Protein AF-A0A3D2GZV6-F1 (afdb_monomer_lite)

Foldseek 3Di:
DPVVCVVVVLLQQADWDFDQDPVGTDTDGHHDPPDDPVVSVVVNVVVDDDDDDDDPDPPPPPPDDQPKDFDDPVDDAQAWDADPNFIWGHHDGITGTDDDPPVVSVVNVVVVVVVVVVVVVVVVVVVD

Structure (mmCIF, N/CA/C/O backbone):
data_AF-A0A3D2GZV6-F1
#
_entry.id   AF-A0A3D2GZV6-F1
#
loop_
_atom_site.group_PDB
_atom_site.id
_atom_site.type_symbol
_atom_site.label_atom_id
_atom_site.label_alt_id
_atom_site.label_comp_id
_atom_site.label_asym_id
_atom_site.label_entity_id
_atom_site.label_seq_id
_atom_site.pdbx_PDB_ins_code
_atom_site.Cartn_x
_atom_site.Cartn_y
_atom_site.Cartn_z
_atom_site.occupancy
_atom_site.B_iso_or_equiv
_atom_site.auth_seq_id
_atom_site.auth_comp_id
_atom_site.auth_asym_id
_atom_site.auth_atom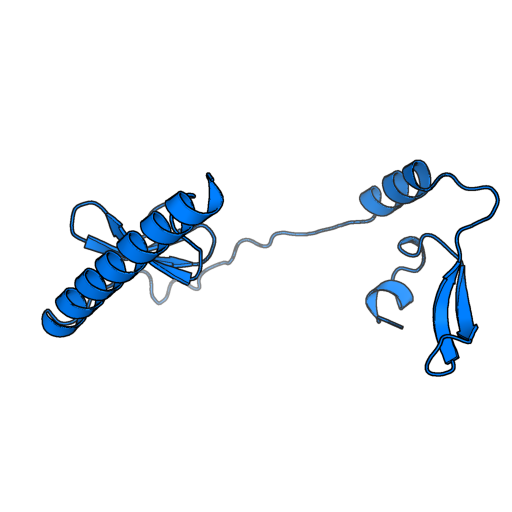_id
_atom_site.pdbx_PDB_model_num
ATOM 1 N N . MET A 1 1 ? 24.647 2.318 -7.028 1.00 72.88 1 MET A N 1
ATOM 2 C CA . MET A 1 1 ? 23.923 1.124 -7.510 1.00 72.88 1 MET A CA 1
ATOM 3 C C . MET A 1 1 ? 23.336 0.417 -6.296 1.00 72.88 1 MET A C 1
ATOM 5 O O . MET A 1 1 ? 23.977 0.456 -5.252 1.00 72.88 1 MET A O 1
ATOM 9 N N . ASN A 1 2 ? 22.114 -0.118 -6.380 1.00 84.69 2 ASN A N 1
ATOM 10 C CA . ASN A 1 2 ? 21.503 -0.867 -5.272 1.00 84.69 2 ASN A CA 1
ATOM 11 C C . ASN A 1 2 ? 22.348 -2.126 -4.992 1.00 84.69 2 ASN A C 1
ATOM 13 O O . ASN A 1 2 ? 22.700 -2.821 -5.941 1.00 84.69 2 ASN A O 1
ATOM 17 N N . ALA A 1 3 ? 22.685 -2.384 -3.722 1.00 90.06 3 ALA A N 1
ATOM 18 C CA . ALA A 1 3 ? 23.547 -3.497 -3.313 1.00 90.06 3 ALA A CA 1
ATOM 19 C C . ALA A 1 3 ? 23.035 -4.855 -3.815 1.00 90.06 3 ALA A C 1
ATOM 21 O O . ALA A 1 3 ? 23.828 -5.677 -4.254 1.00 90.06 3 ALA A O 1
ATOM 22 N N . TYR A 1 4 ? 21.713 -5.032 -3.880 1.00 91.00 4 TYR A N 1
ATOM 23 C CA . TYR A 1 4 ? 21.103 -6.245 -4.414 1.00 91.00 4 TYR A CA 1
ATOM 24 C C . TYR A 1 4 ? 21.590 -6.577 -5.834 1.00 91.00 4 TYR A C 1
ATOM 26 O O . TYR A 1 4 ? 21.979 -7.707 -6.089 1.00 91.00 4 TYR A O 1
ATOM 34 N N . PHE A 1 5 ? 21.644 -5.599 -6.742 1.00 91.50 5 PHE A N 1
ATOM 35 C CA . PHE A 1 5 ? 22.108 -5.823 -8.121 1.00 91.50 5 PHE A CA 1
ATOM 36 C C . PHE A 1 5 ? 23.631 -5.937 -8.242 1.00 91.50 5 PHE A C 1
ATOM 38 O O . PHE A 1 5 ? 24.130 -6.404 -9.259 1.00 91.50 5 PHE A O 1
ATOM 45 N N . VAL A 1 6 ? 24.375 -5.494 -7.224 1.00 90.69 6 VAL A N 1
ATOM 46 C CA . VAL A 1 6 ? 25.826 -5.716 -7.152 1.00 90.69 6 VAL A CA 1
ATOM 47 C C . VAL A 1 6 ? 26.108 -7.171 -6.782 1.00 90.69 6 VAL A C 1
ATOM 49 O O . VAL A 1 6 ? 26.989 -7.785 -7.378 1.00 90.69 6 VAL A O 1
ATOM 52 N N . ASP A 1 7 ? 25.337 -7.715 -5.840 1.00 93.38 7 ASP A N 1
ATOM 53 C CA . ASP A 1 7 ? 25.484 -9.092 -5.364 1.00 93.38 7 ASP A CA 1
ATOM 54 C C . ASP A 1 7 ? 24.790 -10.120 -6.280 1.00 93.38 7 ASP A C 1
ATOM 56 O O . ASP A 1 7 ? 25.165 -11.288 -6.270 1.00 93.38 7 ASP A O 1
ATOM 60 N N . ASN A 1 8 ? 23.815 -9.683 -7.089 1.00 92.94 8 ASN A N 1
ATOM 61 C CA . ASN A 1 8 ? 23.034 -10.508 -8.023 1.00 92.94 8 ASN A CA 1
ATOM 62 C C . ASN A 1 8 ? 23.058 -9.878 -9.435 1.00 92.94 8 ASN A C 1
ATOM 64 O O . ASN A 1 8 ? 22.050 -9.320 -9.889 1.00 92.94 8 ASN A O 1
ATOM 68 N N . PRO A 1 9 ? 24.212 -9.871 -10.128 1.00 92.06 9 PRO A N 1
ATOM 69 C CA . PRO A 1 9 ? 24.357 -9.225 -11.435 1.00 92.06 9 PRO A CA 1
ATOM 70 C C . PRO A 1 9 ? 23.454 -9.830 -12.521 1.00 92.06 9 PRO A C 1
ATOM 72 O O . PRO A 1 9 ? 23.044 -9.122 -13.435 1.00 92.06 9 PRO A O 1
ATOM 75 N N . GLU A 1 10 ? 23.086 -11.107 -12.408 1.00 92.25 10 GLU A N 1
ATOM 76 C CA . GLU A 1 10 ? 22.134 -11.792 -13.290 1.00 92.25 10 GLU A CA 1
ATOM 77 C C . GLU A 1 10 ? 20.710 -11.219 -13.228 1.00 92.25 10 GLU A C 1
ATOM 79 O O . GLU A 1 10 ? 19.903 -11.472 -14.120 1.00 92.25 10 GLU A O 1
ATOM 84 N N . MET A 1 11 ? 20.400 -10.418 -12.204 1.00 94.38 11 MET A N 1
ATOM 85 C CA . MET A 1 11 ? 19.118 -9.721 -12.072 1.00 94.38 11 MET A CA 1
ATOM 86 C C . MET A 1 11 ? 19.085 -8.384 -12.831 1.00 94.38 11 MET A C 1
ATOM 88 O O . MET A 1 11 ? 18.047 -7.719 -12.861 1.00 94.38 11 MET A O 1
ATOM 92 N N . VAL A 1 12 ? 20.197 -7.970 -13.449 1.00 94.38 12 VAL A N 1
ATOM 93 C CA . VAL A 1 12 ? 20.273 -6.777 -14.301 1.00 94.38 12 VAL A CA 1
ATOM 94 C C . VAL A 1 12 ? 20.044 -7.180 -15.758 1.00 94.38 12 VAL A C 1
ATOM 96 O O . VAL A 1 12 ? 20.837 -7.902 -16.350 1.00 94.38 12 VAL A O 1
ATOM 99 N N . LEU A 1 13 ? 18.965 -6.683 -16.364 1.00 95.25 13 LEU A N 1
ATOM 100 C CA . LEU A 1 13 ? 18.541 -7.076 -17.717 1.00 95.25 13 LEU A CA 1
ATOM 101 C C . LEU A 1 13 ? 19.137 -6.190 -18.831 1.00 95.25 13 LEU A C 1
ATOM 103 O O . LEU A 1 13 ? 18.489 -5.940 -19.849 1.00 95.25 13 LEU A O 1
ATOM 107 N N . GLY A 1 14 ? 20.347 -5.675 -18.618 1.00 94.25 14 GLY A N 1
ATOM 108 C CA . GLY A 1 14 ? 21.016 -4.736 -19.514 1.00 94.25 14 GLY A CA 1
ATOM 109 C C . GLY A 1 14 ? 22.371 -4.271 -18.979 1.00 94.25 14 GLY A C 1
ATOM 110 O O . GLY A 1 14 ? 22.839 -4.711 -17.931 1.00 94.25 14 GLY A O 1
ATOM 111 N N . ASP A 1 15 ? 23.004 -3.352 -19.699 1.00 92.94 15 ASP A N 1
ATOM 112 C CA . ASP A 1 15 ? 24.280 -2.760 -19.314 1.00 92.94 15 ASP A CA 1
ATOM 113 C C . ASP A 1 15 ? 24.069 -1.491 -18.492 1.00 92.94 15 ASP A C 1
ATOM 115 O O . ASP A 1 15 ? 23.559 -0.481 -18.982 1.00 92.94 15 ASP A O 1
ATOM 119 N N . MET A 1 16 ? 24.524 -1.512 -17.241 1.00 92.75 16 MET A N 1
ATOM 120 C CA . MET A 1 16 ? 24.504 -0.328 -16.387 1.00 92.75 16 MET A CA 1
ATOM 121 C C . MET A 1 16 ? 25.560 0.681 -16.842 1.00 92.75 16 MET A C 1
ATOM 123 O O . MET A 1 16 ? 26.762 0.414 -16.775 1.00 92.75 16 MET A O 1
ATOM 127 N N . GLN A 1 17 ? 25.124 1.865 -17.266 1.00 92.88 17 GLN A N 1
ATOM 128 C CA . GLN A 1 17 ? 25.991 2.919 -17.790 1.00 92.88 17 GLN A CA 1
ATOM 129 C C . GLN A 1 17 ? 25.668 4.278 -17.168 1.00 92.88 17 GLN A C 1
ATOM 131 O O . GLN A 1 17 ? 24.544 4.547 -16.754 1.00 92.88 17 GLN A O 1
ATOM 136 N N . MET A 1 18 ? 26.669 5.160 -17.114 1.00 93.31 18 MET A N 1
ATOM 137 C CA . MET A 1 18 ? 26.461 6.559 -16.741 1.00 93.31 18 MET A CA 1
ATOM 138 C C . MET A 1 18 ? 26.132 7.364 -17.995 1.00 93.31 18 MET A C 1
ATOM 140 O O . MET A 1 18 ? 27.005 7.601 -18.832 1.00 93.31 18 MET A O 1
ATOM 144 N N . VAL A 1 19 ? 24.888 7.811 -18.106 1.00 93.38 19 VAL A N 1
ATOM 145 C CA . VAL A 1 19 ? 24.387 8.611 -19.226 1.00 93.38 19 VAL A CA 1
ATOM 146 C C . VAL A 1 19 ? 24.123 10.045 -18.781 1.00 93.38 19 VAL A C 1
ATOM 148 O O . VAL A 1 19 ? 24.020 10.347 -17.593 1.00 93.38 19 VAL A O 1
ATOM 151 N N . ARG A 1 20 ? 24.066 10.972 -19.737 1.00 94.19 20 ARG A N 1
ATOM 152 C CA . ARG A 1 20 ? 23.788 12.381 -19.452 1.00 94.19 20 ARG A CA 1
ATOM 153 C C . ARG A 1 20 ? 22.288 12.645 -19.562 1.00 94.19 20 ARG A C 1
ATOM 155 O O . ARG A 1 20 ? 21.775 12.780 -20.669 1.00 94.19 20 ARG A O 1
ATOM 162 N N . GLY A 1 21 ? 21.629 12.764 -18.418 1.00 89.00 21 GLY A N 1
ATOM 163 C CA . GLY A 1 21 ? 20.233 13.161 -18.289 1.00 89.00 21 GLY A CA 1
ATOM 164 C C . GLY A 1 21 ? 20.027 14.678 -18.293 1.00 89.00 21 GLY A C 1
ATOM 165 O O . GLY A 1 21 ? 20.967 15.478 -18.373 1.00 89.00 21 GLY A O 1
ATOM 166 N N . SER A 1 22 ? 18.768 15.091 -18.151 1.00 90.00 22 SER A N 1
ATOM 167 C CA . SER A 1 22 ? 18.347 16.503 -18.088 1.00 90.00 22 SER A CA 1
ATOM 168 C C . SER A 1 22 ? 18.938 17.269 -16.896 1.00 90.00 22 SER A C 1
ATOM 170 O O . SER A 1 22 ? 19.068 18.493 -16.952 1.00 90.00 22 SER A O 1
ATOM 172 N N . HIS A 1 23 ? 19.327 16.557 -15.836 1.00 89.94 23 HIS A N 1
ATOM 173 C CA . HIS A 1 23 ? 19.821 17.127 -14.581 1.00 89.94 23 HIS A CA 1
ATOM 174 C C . HIS A 1 23 ? 21.290 16.794 -14.271 1.00 89.94 23 HIS A C 1
ATOM 176 O O . HIS A 1 23 ? 21.772 17.118 -13.188 1.00 89.94 23 HIS A O 1
ATOM 182 N N . GLY A 1 24 ? 22.028 16.197 -15.212 1.00 93.06 24 GLY A N 1
ATOM 183 C CA . GLY A 1 24 ? 23.426 15.806 -15.016 1.00 93.06 24 GLY A CA 1
ATOM 184 C C . GLY A 1 24 ? 23.681 14.354 -15.398 1.00 93.06 24 GLY A C 1
ATOM 185 O O . GLY A 1 24 ? 22.944 13.782 -16.190 1.00 93.06 24 GLY A O 1
ATOM 186 N N . MET A 1 25 ? 24.760 13.773 -14.875 1.00 94.56 25 MET A N 1
ATOM 187 C CA . MET A 1 25 ? 25.049 12.356 -15.098 1.00 94.56 25 MET A CA 1
ATOM 188 C C . MET A 1 25 ? 24.147 11.499 -14.207 1.00 94.56 25 MET A C 1
ATOM 190 O O . MET A 1 25 ? 24.101 11.716 -12.997 1.00 94.56 25 MET A O 1
ATOM 194 N N . GLU A 1 26 ? 23.486 10.512 -14.794 1.00 92.69 26 GLU A N 1
ATOM 195 C CA . GLU A 1 26 ? 22.640 9.543 -14.103 1.00 92.69 26 GLU A CA 1
ATOM 196 C C . GLU A 1 26 ? 22.991 8.120 -14.536 1.00 92.69 26 GLU A C 1
ATOM 198 O O . GLU A 1 26 ? 23.602 7.905 -15.582 1.00 92.69 26 GLU A O 1
ATOM 203 N N . SER A 1 27 ? 22.673 7.150 -13.684 1.00 90.94 27 SER A N 1
ATOM 204 C CA . SER A 1 27 ? 22.876 5.736 -13.987 1.00 90.94 27 SER A CA 1
ATOM 205 C C . SER A 1 27 ? 21.644 5.210 -14.708 1.00 90.94 27 SER A C 1
ATOM 207 O O . SER A 1 27 ? 20.541 5.367 -14.192 1.00 90.94 27 SER A O 1
ATOM 209 N N . ASP A 1 28 ? 21.845 4.534 -15.831 1.00 92.38 28 ASP A N 1
ATOM 210 C CA . ASP A 1 28 ? 20.781 3.943 -16.641 1.00 92.38 28 ASP A CA 1
ATOM 211 C C . ASP A 1 28 ? 21.123 2.492 -17.009 1.00 92.38 28 ASP A C 1
ATOM 213 O O . ASP A 1 28 ? 22.297 2.115 -17.005 1.00 92.38 28 ASP A O 1
ATOM 217 N N . CYS A 1 29 ? 20.105 1.676 -17.281 1.00 93.06 29 CYS A N 1
ATOM 218 C CA . CYS A 1 29 ? 20.245 0.276 -17.678 1.00 93.06 29 CYS A CA 1
ATOM 219 C C . CYS A 1 29 ? 19.923 0.149 -19.167 1.00 93.06 29 CYS A C 1
ATOM 221 O O . CYS A 1 29 ? 18.761 0.162 -19.574 1.00 93.06 29 CYS A O 1
ATOM 223 N N . ILE A 1 30 ? 20.963 0.055 -19.989 1.00 94.69 30 ILE A N 1
ATOM 224 C CA . ILE A 1 30 ? 20.834 0.022 -21.442 1.00 94.69 30 ILE A CA 1
ATOM 225 C C . ILE A 1 30 ? 20.513 -1.402 -21.888 1.00 94.69 30 ILE A C 1
ATOM 227 O O . ILE A 1 30 ? 21.274 -2.328 -21.621 1.00 94.69 30 ILE A O 1
ATOM 231 N N . ALA A 1 31 ? 19.386 -1.581 -22.575 1.00 95.00 31 ALA A N 1
ATOM 232 C CA . ALA A 1 31 ? 18.961 -2.889 -23.062 1.00 95.00 31 ALA A CA 1
ATOM 233 C C . ALA A 1 31 ? 19.992 -3.511 -24.021 1.00 95.00 31 ALA A C 1
ATOM 235 O O . ALA A 1 31 ? 20.585 -2.819 -24.851 1.00 95.00 31 ALA A O 1
ATOM 236 N N . TYR A 1 32 ? 20.161 -4.832 -23.949 1.00 94.81 32 TYR A N 1
ATOM 237 C CA . TYR A 1 32 ? 20.994 -5.565 -24.899 1.00 94.81 32 TYR A CA 1
ATOM 238 C C . TYR A 1 32 ? 20.370 -5.534 -26.301 1.00 94.81 32 TYR A C 1
ATOM 240 O O . TYR A 1 32 ? 19.208 -5.894 -26.475 1.00 94.81 32 TYR A O 1
ATOM 248 N N . GLU A 1 33 ? 21.155 -5.171 -27.318 1.00 89.25 33 GLU A N 1
ATOM 249 C CA . GLU A 1 33 ? 20.657 -4.945 -28.688 1.00 89.25 33 GLU A CA 1
ATOM 250 C C . GLU A 1 33 ? 19.965 -6.162 -29.332 1.00 89.25 33 GLU A C 1
ATOM 252 O O . GLU A 1 33 ? 19.138 -5.992 -30.222 1.00 89.25 33 GLU A O 1
ATOM 257 N N . ASN A 1 34 ? 20.296 -7.384 -28.899 1.00 90.94 34 ASN A N 1
ATOM 258 C CA . ASN A 1 34 ? 19.805 -8.632 -29.496 1.00 90.94 34 ASN A CA 1
ATOM 259 C C . ASN A 1 34 ? 19.136 -9.568 -28.476 1.00 90.94 34 ASN A C 1
ATOM 261 O O . ASN A 1 34 ? 19.124 -10.782 -28.682 1.00 90.94 34 ASN A O 1
ATOM 265 N N . ALA A 1 35 ? 18.626 -9.032 -27.363 1.00 92.25 35 ALA A N 1
ATOM 266 C CA . ALA A 1 35 ? 17.926 -9.826 -26.359 1.00 92.25 35 ALA A CA 1
ATOM 267 C C . ALA A 1 35 ? 16.465 -9.392 -26.222 1.00 92.25 35 ALA A C 1
ATOM 269 O O . ALA A 1 35 ? 16.159 -8.210 -26.072 1.00 92.25 35 ALA A O 1
ATOM 270 N N . GLU A 1 36 ? 15.564 -10.371 -26.227 1.00 95.19 36 GLU A N 1
ATOM 271 C CA . GLU A 1 36 ? 14.150 -10.149 -25.945 1.00 95.19 36 GLU A CA 1
ATOM 272 C C . GLU A 1 36 ? 13.934 -10.024 -24.433 1.00 95.19 36 GLU A C 1
ATOM 274 O O . GLU A 1 36 ? 14.258 -10.932 -23.662 1.00 95.19 36 GLU A O 1
ATOM 279 N N . LEU A 1 37 ? 13.334 -8.911 -23.996 1.00 94.06 37 LEU A N 1
ATOM 280 C CA . LEU A 1 37 ? 13.095 -8.627 -22.574 1.00 94.06 37 LEU A CA 1
ATOM 281 C C . LEU A 1 37 ? 12.305 -9.747 -21.878 1.00 94.06 37 LEU A C 1
ATOM 283 O O . LEU A 1 37 ? 12.554 -10.055 -20.715 1.00 94.06 37 LEU A O 1
ATOM 287 N N . GLY A 1 38 ? 11.354 -10.362 -22.587 1.00 95.56 38 GLY A N 1
ATOM 288 C CA . GLY A 1 38 ? 10.524 -11.434 -22.039 1.00 95.56 38 GLY A CA 1
ATOM 289 C C . GLY A 1 38 ? 11.308 -12.700 -21.687 1.00 95.56 38 GLY A C 1
ATOM 290 O O . GLY A 1 38 ? 10.952 -13.376 -20.722 1.00 95.56 38 GLY A O 1
ATOM 291 N N . ASP A 1 39 ? 12.368 -13.010 -22.433 1.00 95.19 39 ASP A N 1
ATOM 292 C CA . ASP A 1 39 ? 13.223 -14.165 -22.151 1.00 95.19 39 ASP A CA 1
ATOM 293 C C . ASP A 1 39 ? 14.175 -13.859 -20.989 1.00 95.19 39 ASP A C 1
ATOM 295 O O . ASP A 1 39 ? 14.237 -14.638 -20.040 1.00 95.19 39 ASP A O 1
ATOM 299 N N . LEU A 1 40 ? 14.789 -12.668 -20.982 1.00 96.00 40 LEU A N 1
ATOM 300 C CA . LEU A 1 40 ? 15.622 -12.197 -19.867 1.00 96.00 40 LEU A CA 1
ATOM 301 C C . LEU A 1 40 ? 14.861 -12.202 -18.534 1.00 96.00 40 LEU A C 1
ATOM 303 O O . LEU A 1 40 ? 15.374 -12.648 -17.510 1.00 96.00 40 LEU A O 1
ATOM 307 N N . LEU A 1 41 ? 13.612 -11.730 -18.546 1.00 95.56 41 LEU A N 1
ATOM 308 C CA . LEU A 1 41 ? 12.773 -11.705 -17.353 1.00 95.56 41 LEU A CA 1
ATOM 309 C C . LEU A 1 41 ? 12.415 -13.120 -16.884 1.00 95.56 41 LEU A C 1
ATOM 311 O O . LEU A 1 41 ? 12.385 -13.378 -15.681 1.00 95.56 41 LEU A O 1
ATOM 315 N N . ARG A 1 42 ? 12.140 -14.038 -17.821 1.00 95.56 42 ARG A N 1
ATOM 316 C CA . ARG A 1 42 ? 11.814 -15.433 -17.496 1.00 95.56 42 ARG A CA 1
ATOM 317 C C . ARG A 1 42 ? 12.964 -16.097 -16.749 1.00 95.56 42 ARG A C 1
ATOM 319 O O . ARG A 1 42 ? 12.698 -16.777 -15.760 1.00 95.56 42 ARG A O 1
ATOM 326 N N . ASP A 1 43 ? 14.194 -15.855 -17.192 1.00 93.69 43 ASP A N 1
ATOM 327 C CA . ASP A 1 43 ? 15.405 -16.384 -16.568 1.00 93.69 43 ASP A CA 1
ATOM 328 C C . ASP A 1 43 ? 15.657 -15.737 -15.200 1.00 93.69 43 ASP A C 1
ATOM 330 O O . ASP A 1 43 ? 15.833 -16.447 -14.211 1.00 93.69 43 ASP A O 1
ATOM 334 N N . ALA A 1 44 ? 15.573 -14.405 -15.101 1.00 94.62 44 ALA A N 1
ATOM 335 C CA . ALA A 1 44 ? 15.767 -13.684 -13.840 1.00 94.62 44 ALA A CA 1
ATOM 336 C C . ALA A 1 44 ? 14.772 -14.117 -12.749 1.00 94.62 44 ALA A C 1
ATOM 338 O O . ALA A 1 44 ? 15.149 -14.280 -11.591 1.00 94.62 44 ALA A O 1
ATOM 339 N N . ILE A 1 45 ? 13.508 -14.373 -13.108 1.00 93.69 45 ILE A N 1
ATOM 340 C CA . ILE A 1 45 ? 12.496 -14.856 -12.156 1.00 93.69 45 ILE A CA 1
ATOM 341 C C . ILE A 1 45 ? 12.888 -16.207 -11.541 1.00 93.69 45 ILE A C 1
ATOM 343 O O . ILE A 1 45 ? 12.589 -16.436 -10.370 1.00 93.69 45 ILE A O 1
ATOM 347 N N . GLN A 1 46 ? 13.570 -17.093 -12.280 1.00 93.38 46 GLN A N 1
ATOM 348 C CA . GLN A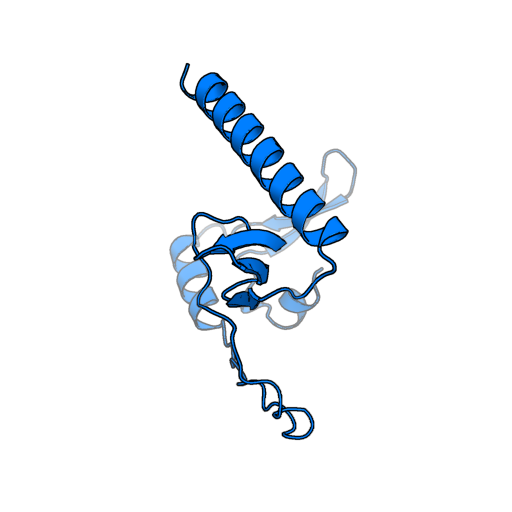 1 46 ? 13.995 -18.392 -11.735 1.00 93.38 46 GLN A CA 1
ATOM 349 C C . GLN A 1 46 ? 15.047 -18.258 -10.626 1.00 93.38 46 GLN A C 1
ATOM 351 O O . GLN A 1 46 ? 15.153 -19.151 -9.787 1.00 93.38 46 GLN A O 1
ATOM 356 N N . ASN A 1 47 ? 15.784 -17.146 -10.597 1.00 91.38 47 ASN A N 1
ATOM 357 C CA . ASN A 1 47 ? 16.809 -16.866 -9.589 1.00 91.38 47 ASN A CA 1
ATOM 358 C C . ASN A 1 47 ? 16.233 -16.223 -8.314 1.00 91.38 47 ASN A C 1
ATOM 360 O O . ASN A 1 47 ? 16.960 -15.973 -7.353 1.00 91.38 47 ASN A O 1
ATOM 364 N N . ILE A 1 48 ? 14.924 -15.946 -8.273 1.00 89.94 48 ILE A N 1
ATOM 365 C CA . ILE A 1 48 ? 14.270 -15.412 -7.077 1.00 89.94 48 ILE A CA 1
ATOM 366 C C . ILE A 1 48 ? 14.021 -16.563 -6.102 1.00 89.94 48 ILE A C 1
ATOM 368 O O . ILE A 1 48 ? 13.088 -17.354 -6.253 1.00 89.94 48 ILE A O 1
ATOM 372 N N . HIS A 1 49 ? 14.850 -16.628 -5.066 1.00 87.44 49 HIS A N 1
ATOM 373 C CA . HIS A 1 49 ? 14.700 -17.570 -3.966 1.00 87.44 49 HIS A CA 1
ATOM 374 C C . HIS A 1 49 ? 14.237 -16.836 -2.712 1.00 87.44 49 HIS A C 1
ATOM 376 O O . HIS A 1 49 ? 14.840 -15.851 -2.292 1.00 87.44 49 HIS A O 1
ATOM 382 N N . ALA A 1 50 ? 13.160 -17.328 -2.111 1.00 80.94 50 ALA A N 1
ATOM 383 C CA . ALA A 1 50 ? 12.660 -16.839 -0.840 1.00 80.94 50 ALA A CA 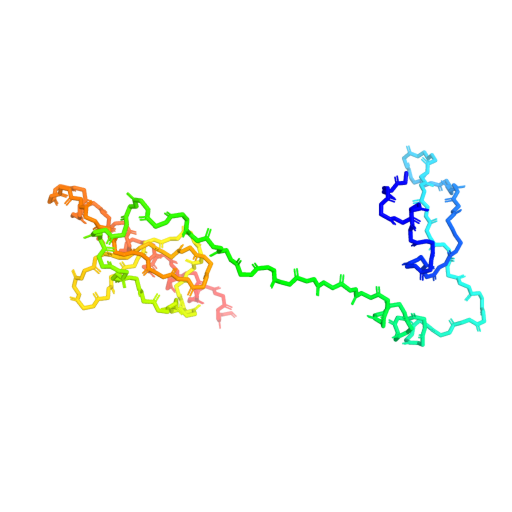1
ATOM 384 C C . ALA A 1 50 ? 12.357 -18.031 0.062 1.00 80.94 50 ALA A C 1
ATOM 386 O O . ALA A 1 50 ? 11.772 -19.022 -0.377 1.00 80.94 50 ALA A O 1
ATOM 387 N N . GLU A 1 51 ? 12.738 -17.906 1.324 1.00 83.81 51 GLU A N 1
ATOM 388 C CA . GLU A 1 51 ? 12.301 -18.791 2.389 1.00 83.81 51 GLU A CA 1
ATOM 389 C C . GLU A 1 51 ? 11.316 -18.003 3.249 1.00 83.81 51 GLU A C 1
ATOM 391 O O . GLU A 1 51 ? 11.642 -16.934 3.766 1.00 83.81 51 GLU A O 1
ATOM 396 N N . ILE A 1 52 ? 10.083 -18.498 3.351 1.00 77.38 52 ILE A N 1
ATOM 397 C CA . ILE A 1 52 ? 9.109 -17.957 4.295 1.00 77.38 52 ILE A CA 1
ATOM 398 C C . ILE A 1 52 ? 9.320 -18.733 5.586 1.00 77.38 52 ILE A C 1
ATOM 400 O O . ILE A 1 52 ? 8.827 -19.849 5.729 1.00 77.38 52 ILE A O 1
ATOM 404 N N . THR A 1 53 ? 10.099 -18.162 6.498 1.00 75.88 53 THR A N 1
ATOM 405 C CA . THR A 1 53 ? 10.237 -18.714 7.843 1.00 75.88 53 THR A CA 1
ATOM 406 C C . THR A 1 53 ? 8.918 -18.495 8.574 1.00 75.88 53 THR A C 1
ATOM 408 O O . THR A 1 53 ? 8.463 -17.356 8.710 1.00 75.88 53 THR A O 1
ATOM 411 N N . GLU A 1 54 ? 8.282 -19.578 9.019 1.00 68.31 54 GLU A N 1
ATOM 412 C CA . GLU A 1 54 ? 7.183 -19.469 9.972 1.00 68.31 54 GLU A CA 1
ATOM 413 C C . GLU A 1 54 ? 7.721 -18.806 11.240 1.00 68.31 54 GLU A C 1
ATOM 415 O O . GLU A 1 54 ? 8.771 -19.174 11.766 1.00 68.31 54 GLU A O 1
ATOM 420 N N . TYR A 1 55 ? 7.032 -17.762 11.686 1.00 62.50 55 TYR A N 1
ATOM 421 C CA . TYR A 1 55 ? 7.374 -17.078 12.919 1.00 62.50 55 TYR A CA 1
ATOM 422 C C . TYR A 1 55 ? 7.063 -18.031 14.082 1.00 62.50 55 TYR A C 1
ATOM 424 O O . TYR A 1 55 ? 5.895 -18.222 14.416 1.00 62.50 55 TYR A O 1
ATOM 432 N N . GLU A 1 56 ? 8.087 -18.653 14.671 1.00 54.06 56 GLU A N 1
ATOM 433 C CA . GLU A 1 56 ? 7.947 -19.320 15.966 1.00 54.06 56 GLU A CA 1
ATOM 434 C C . GLU A 1 56 ? 7.699 -18.230 17.014 1.00 54.06 56 GLU A C 1
ATOM 436 O O . GLU A 1 56 ? 8.596 -17.466 17.375 1.00 54.06 56 GLU A O 1
ATOM 441 N N . ILE A 1 57 ? 6.444 -18.110 17.446 1.00 55.56 57 ILE A N 1
ATOM 442 C CA . ILE A 1 57 ? 6.085 -17.305 18.610 1.00 55.56 57 ILE A CA 1
ATOM 443 C C . ILE A 1 57 ? 6.703 -18.020 19.814 1.00 55.56 57 ILE A C 1
ATOM 445 O O . ILE A 1 57 ? 6.399 -19.183 20.064 1.00 55.56 57 ILE A O 1
ATOM 449 N N . ASP A 1 58 ? 7.594 -17.340 20.534 1.00 46.44 58 ASP A N 1
ATOM 450 C CA . ASP A 1 58 ? 8.064 -17.798 21.841 1.00 46.44 58 ASP A CA 1
ATOM 451 C C . ASP A 1 58 ? 6.818 -17.883 22.747 1.00 46.44 58 ASP A C 1
AT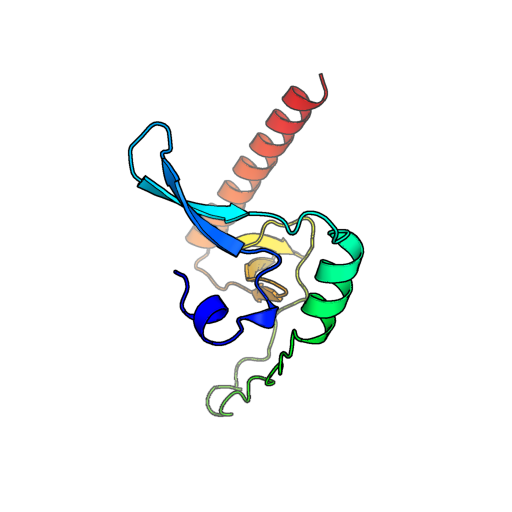OM 453 O O . ASP A 1 58 ? 6.175 -16.863 23.004 1.00 46.44 58 ASP A O 1
ATOM 457 N N . ASP A 1 59 ? 6.430 -19.104 23.134 1.00 46.62 59 ASP A N 1
ATOM 458 C CA . ASP A 1 59 ? 5.203 -19.519 23.850 1.00 46.62 59 ASP A CA 1
ATOM 459 C C . ASP A 1 59 ? 5.093 -18.934 25.286 1.00 46.62 59 ASP A C 1
ATOM 461 O O . ASP A 1 59 ? 4.785 -19.625 26.258 1.00 46.62 59 ASP A O 1
ATOM 465 N N . LEU A 1 60 ? 5.381 -17.645 25.470 1.00 48.94 60 LEU A N 1
ATOM 466 C CA . LEU A 1 60 ? 5.369 -16.961 26.765 1.00 48.94 60 LEU A CA 1
ATOM 467 C C . LEU A 1 60 ? 4.235 -15.933 26.911 1.00 48.94 60 LEU A C 1
ATOM 469 O O . LEU A 1 60 ? 4.041 -15.427 28.014 1.00 48.94 60 LEU A O 1
ATOM 473 N N . GLU A 1 61 ? 3.444 -15.680 25.861 1.00 47.62 61 GLU A N 1
ATOM 474 C CA . GLU A 1 61 ? 2.265 -14.786 25.912 1.00 47.62 61 GLU A CA 1
ATOM 475 C C . GLU A 1 61 ? 0.956 -15.447 25.419 1.00 47.62 61 GLU A C 1
ATOM 477 O O . GLU A 1 61 ? -0.074 -14.786 25.303 1.00 47.62 61 GLU A O 1
ATOM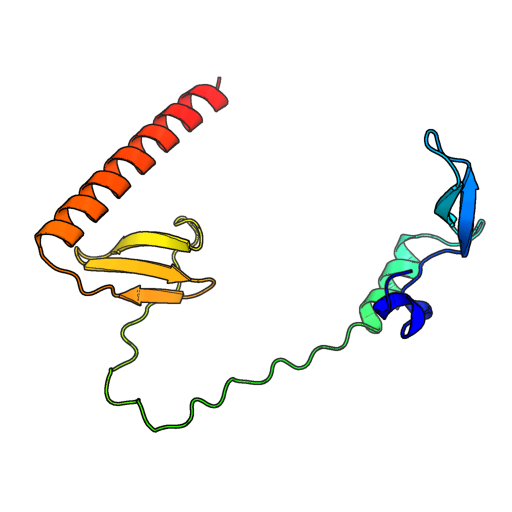 482 N N . ALA A 1 62 ? 0.953 -16.764 25.178 1.00 47.72 62 ALA A N 1
ATOM 483 C CA . ALA A 1 62 ? -0.193 -17.529 24.669 1.00 47.72 62 ALA A CA 1
ATOM 484 C C . ALA A 1 62 ? -1.286 -17.829 25.725 1.00 47.72 62 ALA A C 1
ATOM 486 O O . ALA A 1 62 ? -1.764 -18.958 25.834 1.00 47.72 62 ALA A O 1
ATOM 487 N N . GLU A 1 63 ? -1.697 -16.826 26.504 1.00 47.81 63 GLU A N 1
ATOM 488 C CA . GLU A 1 63 ? -2.957 -16.879 27.268 1.00 47.81 63 GLU A CA 1
ATOM 489 C C . GLU A 1 63 ? -4.065 -15.987 26.685 1.00 47.81 63 GLU A C 1
ATOM 491 O O . GLU A 1 63 ? -5.204 -16.081 27.141 1.00 47.81 63 GLU A O 1
ATOM 496 N N . ASP A 1 64 ? -3.795 -15.208 25.633 1.00 49.25 64 ASP A N 1
ATOM 497 C CA . ASP A 1 64 ? -4.856 -14.605 24.825 1.00 49.25 64 ASP A CA 1
ATOM 498 C C . ASP A 1 64 ? -5.108 -15.501 23.605 1.00 49.25 64 ASP A C 1
ATOM 500 O O . ASP A 1 64 ? -4.271 -15.609 22.707 1.00 49.25 64 ASP A O 1
ATOM 504 N N . GLU A 1 65 ? -6.255 -16.191 23.583 1.00 59.78 65 GLU A N 1
ATOM 505 C CA . GLU A 1 65 ? -6.742 -16.901 22.394 1.00 59.78 65 GLU A CA 1
ATOM 506 C C . GLU A 1 65 ? -6.568 -16.000 21.158 1.00 59.78 65 GLU A C 1
ATOM 508 O O . GLU A 1 65 ? -6.942 -14.825 21.184 1.00 59.78 65 GLU A O 1
ATOM 513 N N . ASP A 1 66 ? -6.010 -16.532 20.066 1.00 72.25 66 ASP A N 1
ATOM 514 C CA . ASP A 1 66 ? -5.901 -15.810 18.796 1.00 72.25 66 ASP A CA 1
ATOM 515 C C . ASP A 1 66 ? -7.307 -15.590 18.209 1.00 72.25 66 ASP A C 1
ATOM 517 O O . ASP A 1 66 ? -7.802 -16.340 17.370 1.00 72.25 66 ASP A O 1
ATOM 521 N N . LEU A 1 67 ? -7.980 -14.552 18.706 1.00 84.31 67 LEU A N 1
ATOM 522 C CA . LEU A 1 67 ? -9.326 -14.137 18.320 1.00 84.31 67 LEU A CA 1
ATOM 523 C C . LEU A 1 67 ? -9.331 -13.341 17.004 1.00 84.31 67 LEU A C 1
ATOM 525 O O . LEU A 1 67 ? -10.358 -12.757 16.633 1.00 84.31 67 LEU A O 1
ATOM 529 N N . SER A 1 68 ? -8.190 -13.259 16.315 1.00 89.56 68 SER A N 1
ATOM 530 C CA . SER A 1 68 ? -8.100 -12.571 15.036 1.00 89.56 68 SER A CA 1
ATOM 531 C C . SER A 1 68 ? -8.707 -13.412 13.912 1.00 89.56 68 SER A C 1
ATOM 533 O O . SER A 1 68 ? -8.642 -14.641 13.897 1.00 89.56 68 SER A O 1
ATOM 535 N N . ILE A 1 69 ? -9.319 -12.729 12.949 1.00 93.44 69 ILE A N 1
ATOM 536 C CA . ILE A 1 69 ? -10.011 -13.349 11.814 1.00 93.44 69 ILE A CA 1
ATOM 537 C C . ILE A 1 69 ? -9.267 -13.047 10.504 1.00 93.44 69 ILE A C 1
ATOM 539 O O . ILE A 1 69 ? -8.490 -12.084 10.449 1.00 93.44 69 ILE A O 1
ATOM 543 N N . PRO A 1 70 ? -9.477 -13.836 9.432 1.00 95.38 70 PRO A N 1
ATOM 544 C CA . PRO A 1 70 ? -8.951 -13.504 8.111 1.00 95.38 70 PRO A CA 1
ATOM 545 C C . PRO A 1 70 ? -9.395 -12.105 7.672 1.00 95.38 70 PRO A C 1
ATOM 547 O O . PRO A 1 70 ? -10.536 -11.709 7.907 1.00 95.38 70 PRO A O 1
ATOM 550 N N . ALA A 1 71 ? -8.499 -11.352 7.034 1.00 94.25 71 ALA A N 1
ATOM 551 C CA . ALA A 1 71 ? -8.822 -10.005 6.588 1.00 94.25 71 ALA A CA 1
ATOM 552 C C . ALA A 1 71 ? -9.892 -9.992 5.486 1.00 94.25 71 ALA A C 1
ATOM 554 O O . ALA A 1 71 ? -9.753 -10.661 4.462 1.00 94.25 71 ALA A O 1
ATOM 555 N N . ASP A 1 72 ? -10.903 -9.142 5.665 1.00 94.62 72 ASP A N 1
ATOM 556 C CA . ASP A 1 72 ? -11.843 -8.775 4.607 1.00 94.62 72 ASP A CA 1
ATOM 557 C C . ASP A 1 72 ? -11.112 -7.964 3.511 1.00 94.62 72 ASP A C 1
ATOM 559 O O . ASP A 1 72 ? -10.519 -6.916 3.820 1.00 94.62 72 ASP A O 1
ATOM 563 N N . PRO A 1 73 ? -11.113 -8.423 2.244 1.00 92.94 73 PRO A N 1
ATOM 564 C CA . PRO A 1 73 ? -10.463 -7.725 1.141 1.00 92.94 73 PRO A CA 1
ATOM 565 C C . PRO A 1 73 ? -11.039 -6.327 0.875 1.00 92.94 73 PRO A C 1
ATOM 567 O O . PRO A 1 73 ? -10.276 -5.466 0.432 1.00 92.94 73 PRO A O 1
ATOM 570 N N . ASP A 1 74 ? -12.307 -6.068 1.208 1.00 92.06 74 ASP A N 1
ATOM 571 C CA . ASP A 1 74 ? -12.973 -4.777 0.982 1.00 92.06 74 ASP A CA 1
ATOM 572 C C . ASP A 1 74 ? -12.584 -3.713 2.028 1.00 92.06 74 ASP A C 1
ATOM 574 O O . ASP A 1 74 ? -12.792 -2.507 1.849 1.00 92.06 74 ASP A O 1
ATOM 578 N N . VAL A 1 75 ? -11.956 -4.128 3.132 1.00 93.94 75 VAL A N 1
ATOM 579 C CA . VAL A 1 75 ? -11.479 -3.223 4.183 1.00 93.94 75 VAL A CA 1
ATOM 580 C C . VAL A 1 75 ? -10.031 -2.846 3.923 1.00 93.94 75 VAL A C 1
ATOM 582 O O . VAL A 1 75 ? -9.168 -3.707 3.918 1.00 93.94 75 VAL A O 1
ATOM 585 N N . CYS A 1 76 ? -9.702 -1.563 3.781 1.00 93.06 76 CYS A N 1
ATOM 586 C CA . CYS A 1 76 ? -8.311 -1.153 3.557 1.00 93.06 76 CYS A CA 1
ATOM 587 C C . CYS A 1 76 ? -7.357 -1.649 4.655 1.00 93.06 76 CYS A C 1
ATOM 589 O O . CYS A 1 76 ? -7.697 -1.651 5.841 1.00 93.06 76 CYS A O 1
ATOM 591 N N . ASN A 1 77 ? -6.136 -2.008 4.255 1.00 94.69 77 ASN A N 1
ATOM 592 C CA . ASN A 1 77 ? -5.080 -2.342 5.204 1.00 94.69 77 ASN A CA 1
ATOM 593 C C . ASN A 1 77 ? -4.801 -1.154 6.147 1.00 94.69 77 ASN A C 1
ATOM 595 O O . ASN A 1 77 ? -4.942 0.001 5.736 1.00 94.69 77 ASN A O 1
ATOM 599 N N . PHE A 1 78 ? -4.421 -1.443 7.392 1.00 95.25 78 PHE A N 1
ATOM 600 C CA . PHE A 1 78 ? -4.164 -0.462 8.452 1.00 95.25 78 PHE A CA 1
ATOM 601 C C . PHE A 1 78 ? -5.373 0.430 8.756 1.00 95.25 78 PHE A C 1
ATOM 603 O O . PHE A 1 78 ? -5.272 1.654 8.872 1.00 95.25 78 PHE A O 1
ATOM 610 N N . SER A 1 79 ? -6.557 -0.177 8.845 1.00 95.50 79 SER A N 1
ATOM 611 C CA . SER A 1 79 ? -7.786 0.547 9.161 1.00 95.50 79 SER A CA 1
ATOM 612 C C . SER A 1 79 ? -8.725 -0.245 10.065 1.00 95.50 79 SER A C 1
ATOM 614 O O . SER A 1 79 ? -8.671 -1.474 10.129 1.00 95.50 79 SER A O 1
ATOM 616 N N . PHE A 1 80 ? -9.592 0.480 10.777 1.00 97.38 80 PHE A N 1
ATOM 617 C CA . PHE A 1 80 ? -10.634 -0.119 11.604 1.00 97.38 80 PHE A CA 1
ATOM 618 C C . PHE A 1 80 ? -11.856 -0.518 10.774 1.00 97.38 80 PHE A C 1
ATOM 620 O O . PHE A 1 80 ? -12.254 0.190 9.844 1.00 97.38 80 PHE A O 1
ATOM 627 N N . THR A 1 81 ? -12.503 -1.603 11.173 1.00 97.19 81 THR A N 1
ATOM 628 C CA . THR A 1 81 ? -13.806 -2.034 10.669 1.00 97.19 81 THR A CA 1
ATOM 629 C C . THR A 1 81 ? -14.668 -2.584 11.806 1.00 97.19 81 THR A C 1
ATOM 631 O O . THR A 1 81 ? -14.187 -2.763 12.927 1.00 97.19 81 THR A O 1
ATOM 634 N N . VAL A 1 82 ? -15.946 -2.830 11.527 1.00 96.38 82 VAL A N 1
ATOM 635 C CA . VAL A 1 82 ? -16.871 -3.491 12.450 1.00 96.38 82 VAL A CA 1
ATOM 636 C C . VAL A 1 82 ? -17.336 -4.801 11.825 1.00 96.38 82 VAL A C 1
ATOM 638 O O . VAL A 1 82 ? -17.926 -4.784 10.750 1.00 96.38 82 VAL A O 1
ATOM 641 N N . VAL A 1 83 ? -17.115 -5.915 12.522 1.00 94.06 83 VAL A N 1
ATOM 642 C CA . VAL A 1 83 ? -17.586 -7.257 12.139 1.00 94.06 83 VAL A CA 1
ATOM 643 C C . VAL A 1 83 ? -18.372 -7.822 13.317 1.00 94.06 83 VAL A C 1
ATOM 645 O O . VAL A 1 83 ? -17.899 -7.774 14.452 1.00 94.06 83 VAL A O 1
ATOM 648 N N . ASP A 1 84 ? -19.610 -8.262 13.079 1.00 90.50 84 ASP A N 1
ATOM 649 C CA . ASP A 1 84 ? -20.533 -8.763 14.114 1.00 90.50 84 ASP A CA 1
ATOM 650 C C . ASP A 1 84 ? -20.656 -7.846 15.349 1.00 90.50 84 ASP A C 1
ATOM 652 O O . ASP A 1 84 ? -20.756 -8.280 16.497 1.00 90.50 84 ASP A O 1
ATOM 656 N N . GLY A 1 85 ? -20.624 -6.530 15.114 1.00 89.56 85 GLY A N 1
ATOM 657 C CA . GLY A 1 85 ? -20.739 -5.501 16.151 1.00 89.56 85 GLY A CA 1
ATOM 658 C C . GLY A 1 85 ? -19.452 -5.204 16.931 1.00 89.56 85 GLY A C 1
ATOM 659 O O . GLY A 1 85 ? -19.425 -4.210 17.668 1.00 89.56 85 GLY A O 1
ATOM 660 N N . LYS A 1 86 ? -18.388 -5.992 16.730 1.00 92.44 86 LYS A N 1
ATOM 661 C CA . LYS A 1 86 ? -17.064 -5.819 17.344 1.00 92.44 86 LYS A CA 1
ATOM 662 C C . LYS A 1 86 ? -16.127 -5.037 16.430 1.00 92.44 86 LYS A C 1
ATOM 664 O O . LYS A 1 86 ? -16.219 -5.130 15.208 1.00 92.44 86 LYS A O 1
ATOM 669 N N . ILE A 1 87 ? -15.227 -4.258 17.026 1.00 96.12 87 ILE A N 1
ATOM 670 C CA . ILE A 1 87 ? -14.214 -3.511 16.278 1.00 96.12 87 ILE A CA 1
ATOM 671 C C . ILE A 1 87 ? -13.023 -4.420 15.999 1.00 96.12 87 ILE A C 1
ATOM 673 O O . ILE A 1 87 ? -12.492 -5.054 16.908 1.00 96.12 87 ILE A O 1
ATOM 677 N N . TYR A 1 88 ? -12.581 -4.401 14.747 1.00 97.06 88 TYR A N 1
ATOM 678 C CA . TYR A 1 88 ? -11.347 -5.029 14.306 1.00 97.06 88 TYR A CA 1
ATOM 679 C C . TYR A 1 88 ? -10.431 -3.996 13.659 1.00 97.06 88 TYR A C 1
ATOM 681 O O . TYR A 1 88 ? -10.901 -3.062 13.006 1.00 97.06 88 TYR A O 1
ATOM 689 N N . TYR A 1 89 ? -9.126 -4.180 13.807 1.00 96.75 89 TYR A N 1
ATOM 690 C CA . TYR A 1 89 ? -8.108 -3.451 13.064 1.00 96.75 89 TYR A CA 1
ATOM 691 C C . TYR A 1 89 ? -7.418 -4.401 12.087 1.00 96.75 89 TYR A C 1
ATOM 693 O O . TYR A 1 89 ? -6.927 -5.458 12.485 1.00 96.75 89 TYR A O 1
ATOM 701 N N . ARG A 1 90 ? -7.423 -4.054 10.797 1.00 96.19 90 ARG A N 1
ATOM 702 C CA . ARG A 1 90 ? -6.778 -4.862 9.758 1.00 96.19 90 ARG A CA 1
ATOM 703 C C . ARG A 1 90 ? -5.286 -4.557 9.711 1.00 96.19 90 ARG A C 1
ATOM 705 O O . ARG A 1 90 ? -4.908 -3.429 9.404 1.00 96.19 90 ARG A O 1
ATOM 712 N N . GLU A 1 91 ? -4.468 -5.585 9.885 1.00 94.25 91 GLU A N 1
ATOM 713 C CA . GLU A 1 91 ? -3.036 -5.563 9.601 1.00 94.25 91 GLU A CA 1
ATOM 714 C C . GLU A 1 91 ? -2.696 -6.700 8.640 1.00 94.25 91 GLU A C 1
ATOM 716 O O . GLU A 1 91 ? -2.738 -7.887 8.964 1.00 94.25 91 GLU A O 1
ATOM 721 N N . ASN A 1 92 ? -2.366 -6.317 7.412 1.00 94.38 92 ASN A N 1
ATOM 722 C CA . ASN A 1 92 ? -2.053 -7.200 6.300 1.00 94.38 92 ASN A CA 1
ATOM 723 C C . ASN A 1 92 ? -3.188 -8.198 6.011 1.00 94.38 92 ASN A C 1
ATOM 725 O O . ASN A 1 92 ? -4.242 -7.813 5.485 1.00 94.38 92 ASN A O 1
ATOM 729 N N . SER A 1 93 ? -2.951 -9.473 6.309 1.00 92.50 93 SER A N 1
ATOM 730 C CA . SER A 1 93 ? -3.853 -10.600 6.070 1.00 92.50 93 SER A CA 1
ATOM 731 C C . SER A 1 93 ? -4.745 -10.938 7.266 1.00 92.50 93 SER A C 1
ATOM 733 O O . SER A 1 93 ? -5.592 -11.823 7.141 1.00 92.50 93 SER A O 1
ATOM 735 N N . ARG A 1 94 ? -4.594 -10.244 8.402 1.00 94.38 94 ARG A N 1
ATOM 736 C CA . ARG A 1 94 ? -5.362 -10.502 9.626 1.00 94.38 94 ARG A CA 1
ATOM 737 C C . ARG A 1 94 ? -6.158 -9.279 10.066 1.00 94.38 94 ARG A C 1
ATOM 739 O O . ARG A 1 94 ? -5.794 -8.134 9.798 1.00 94.38 94 ARG A O 1
ATOM 746 N N . MET A 1 95 ? -7.262 -9.536 10.750 1.00 96.12 95 MET A N 1
ATOM 747 C CA . MET A 1 95 ? -8.070 -8.552 11.453 1.00 96.12 95 MET A CA 1
ATOM 748 C C . MET A 1 95 ? -8.046 -8.880 12.936 1.00 96.12 95 MET A C 1
ATOM 750 O O . MET A 1 95 ? -8.602 -9.891 13.360 1.00 96.12 95 MET A O 1
ATOM 754 N N . ASN A 1 96 ? -7.413 -8.013 13.715 1.00 95.12 96 ASN A N 1
ATOM 755 C CA . ASN A 1 96 ? -7.224 -8.199 15.147 1.00 95.12 96 ASN A CA 1
ATOM 756 C C . ASN A 1 96 ? -8.364 -7.509 15.905 1.00 95.12 96 ASN A C 1
ATOM 758 O O . ASN A 1 96 ? -8.657 -6.348 15.595 1.00 95.12 96 ASN A O 1
ATOM 762 N N . PRO A 1 97 ? -9.046 -8.184 16.847 1.00 94.62 97 PRO A N 1
ATOM 763 C CA . PRO A 1 97 ? -10.071 -7.544 17.656 1.00 94.62 97 PRO A CA 1
ATOM 764 C C . PRO A 1 97 ? -9.438 -6.454 18.517 1.00 94.62 97 PRO A C 1
ATOM 766 O O . PRO A 1 97 ? -8.313 -6.583 18.993 1.00 94.62 97 PRO A O 1
ATOM 769 N N . VAL A 1 98 ? -10.169 -5.363 18.705 1.00 93.31 98 VAL A N 1
ATOM 770 C CA . VAL A 1 98 ? -9.680 -4.196 19.435 1.00 93.31 98 VAL A CA 1
ATOM 771 C C . VAL A 1 98 ? -10.590 -3.953 20.624 1.00 93.31 98 VAL A C 1
ATOM 773 O O . VAL A 1 98 ? -11.742 -3.550 20.447 1.00 93.31 98 VAL A O 1
ATOM 776 N N . ASP A 1 99 ? -10.059 -4.173 21.826 1.00 90.19 99 ASP A N 1
ATOM 777 C CA . ASP A 1 99 ? -10.725 -3.779 23.064 1.00 90.19 99 ASP A CA 1
ATOM 778 C C . ASP A 1 99 ? -10.335 -2.348 23.444 1.00 90.19 99 ASP A C 1
ATOM 780 O O . ASP A 1 99 ? -9.160 -1.985 23.532 1.00 90.19 99 ASP A O 1
ATOM 784 N N . VAL A 1 100 ? -11.340 -1.500 23.623 1.00 90.44 100 VAL A N 1
ATOM 785 C CA . VAL A 1 100 ? -11.180 -0.071 23.885 1.00 90.44 100 VAL A CA 1
ATOM 786 C C . VAL A 1 100 ? -12.304 0.424 24.782 1.00 90.44 100 VAL A C 1
ATOM 788 O O . VAL A 1 100 ? -13.401 -0.121 24.815 1.00 90.44 100 VAL A O 1
ATOM 791 N N . SER A 1 101 ? -12.068 1.541 25.475 1.00 95.38 101 SER A N 1
ATOM 792 C CA . SER A 1 101 ? -13.129 2.199 26.250 1.00 95.38 101 SER A CA 1
ATOM 793 C C . SER A 1 101 ? -14.364 2.516 25.390 1.00 95.38 101 SER A C 1
ATOM 795 O O . SER A 1 101 ? -14.227 2.885 24.223 1.00 95.38 101 SER A O 1
ATOM 797 N N . ALA A 1 102 ? -15.556 2.521 25.992 1.00 94.06 102 ALA A N 1
ATOM 798 C CA . ALA A 1 102 ? -16.812 2.846 25.300 1.00 94.06 102 ALA A CA 1
ATOM 799 C C . ALA A 1 102 ? -16.777 4.197 24.545 1.00 94.06 102 ALA A C 1
ATOM 801 O O . ALA A 1 102 ? -17.356 4.349 23.465 1.00 94.06 102 ALA A O 1
ATOM 802 N N . THR A 1 103 ? -16.063 5.191 25.088 1.00 96.25 103 THR A N 1
ATOM 803 C CA . THR A 1 103 ? -15.849 6.488 24.428 1.00 96.25 103 THR A CA 1
ATOM 804 C C . THR A 1 103 ? -15.019 6.343 23.153 1.00 96.25 103 THR A C 1
ATOM 806 O O . THR A 1 103 ? -15.335 6.960 22.136 1.00 96.25 103 THR A O 1
ATOM 809 N N . ALA A 1 104 ? -13.947 5.552 23.198 1.00 95.44 104 ALA A N 1
ATOM 810 C CA . ALA A 1 104 ? -13.097 5.293 22.042 1.00 95.44 104 ALA A CA 1
ATOM 811 C C . ALA A 1 104 ? -13.821 4.429 21.001 1.00 95.44 104 ALA A C 1
ATOM 813 O O . ALA A 1 104 ? -13.796 4.777 19.825 1.00 95.44 104 ALA A O 1
ATOM 814 N N . GLU A 1 105 ? -14.554 3.399 21.428 1.00 95.94 105 GLU A N 1
ATOM 815 C CA . GLU A 1 105 ? -15.408 2.587 20.557 1.00 95.94 105 GLU A CA 1
ATOM 816 C C . GLU A 1 105 ? -16.402 3.463 19.780 1.00 95.94 105 GLU A C 1
ATOM 818 O O . GLU A 1 105 ? -16.482 3.393 18.552 1.00 95.94 105 GLU A O 1
ATOM 823 N N . SER A 1 106 ? -17.109 4.355 20.482 1.00 96.75 106 SER A N 1
ATOM 824 C CA . SER A 1 106 ? -18.081 5.271 19.871 1.00 96.75 106 SER A CA 1
ATOM 825 C C . SER A 1 106 ? -17.426 6.208 18.850 1.00 96.75 106 SER A C 1
ATOM 827 O O . SER A 1 106 ? -17.983 6.461 17.780 1.00 96.75 106 SER A O 1
ATOM 829 N N . ARG A 1 107 ? -16.219 6.705 19.152 1.00 97.75 107 ARG A N 1
ATOM 830 C CA . ARG A 1 107 ? -15.438 7.546 18.232 1.00 97.75 107 ARG A CA 1
ATOM 831 C C . ARG A 1 107 ? -15.000 6.772 16.993 1.00 97.75 107 ARG A C 1
ATOM 833 O O . ARG A 1 107 ? -15.162 7.288 15.892 1.00 97.75 107 ARG A O 1
ATOM 840 N N . ILE A 1 108 ? -14.484 5.552 17.153 1.00 97.50 108 ILE A N 1
ATOM 841 C CA . ILE A 1 108 ? -14.047 4.702 16.036 1.00 97.50 108 ILE A CA 1
ATOM 842 C C . ILE A 1 108 ? -15.230 4.392 15.117 1.00 97.50 108 ILE A C 1
ATOM 844 O O . ILE A 1 108 ? -15.133 4.616 13.912 1.00 97.50 108 ILE A O 1
ATOM 848 N N . LYS A 1 109 ? -16.373 3.974 15.677 1.00 96.56 109 LYS A N 1
ATOM 849 C CA . LYS A 1 109 ? -17.602 3.717 14.909 1.00 96.56 109 LYS A CA 1
ATOM 850 C C . LYS A 1 109 ? -18.072 4.961 14.144 1.00 96.56 109 LYS A C 1
ATOM 852 O O . LYS A 1 109 ? -18.418 4.862 12.969 1.00 96.56 109 LYS A O 1
ATOM 857 N N . GLY A 1 110 ? -18.012 6.141 14.766 1.00 97.44 110 GLY A N 1
ATOM 858 C CA . GLY A 1 110 ? -18.311 7.410 14.094 1.00 97.44 110 GLY A CA 1
ATOM 859 C C . GLY A 1 110 ? -17.353 7.724 12.937 1.00 97.44 110 GLY A C 1
ATOM 860 O O . GLY A 1 110 ? -17.795 8.106 11.856 1.00 97.44 110 GLY A O 1
ATOM 861 N N . MET A 1 111 ? -16.048 7.519 13.132 1.00 97.94 111 MET A N 1
ATOM 862 C CA . MET A 1 111 ? -15.036 7.751 12.095 1.00 97.94 111 MET A CA 1
ATOM 863 C C . MET A 1 111 ? -15.160 6.780 10.917 1.00 97.94 111 MET A C 1
ATOM 865 O O . MET A 1 111 ? -14.989 7.198 9.772 1.00 97.94 111 MET A O 1
ATOM 869 N N . ILE A 1 112 ? -15.498 5.515 11.182 1.00 97.06 112 ILE A N 1
ATOM 870 C CA . ILE A 1 112 ? -15.816 4.514 10.154 1.00 97.06 112 ILE A CA 1
ATOM 871 C C . ILE A 1 112 ? -16.983 5.005 9.288 1.00 97.06 112 ILE A C 1
ATOM 873 O O . ILE A 1 112 ? -16.844 5.088 8.071 1.00 97.06 112 ILE A O 1
ATOM 877 N N . ALA A 1 113 ? -18.082 5.444 9.907 1.00 96.69 113 ALA A N 1
ATOM 878 C CA . ALA A 1 113 ? -19.249 5.935 9.175 1.00 96.69 113 ALA A CA 1
ATOM 879 C C . ALA A 1 113 ? -18.936 7.168 8.303 1.00 96.69 113 ALA A C 1
ATOM 881 O O . ALA A 1 113 ? -19.389 7.254 7.161 1.00 96.69 113 ALA A O 1
ATOM 882 N N . ILE A 1 114 ? -18.132 8.113 8.811 1.00 97.62 114 ILE A N 1
ATOM 883 C CA . ILE A 1 114 ? -17.696 9.288 8.036 1.00 97.62 114 ILE A CA 1
ATOM 884 C C . ILE A 1 114 ? -16.866 8.853 6.825 1.00 97.62 114 ILE A C 1
ATOM 886 O O . ILE A 1 114 ? -17.121 9.307 5.710 1.00 97.62 114 ILE A O 1
ATOM 890 N N . ARG A 1 115 ? -15.888 7.963 7.028 1.00 96.12 115 ARG A N 1
ATOM 891 C CA . ARG A 1 115 ? -15.037 7.431 5.957 1.00 96.12 115 ARG A CA 1
ATOM 892 C C . ARG A 1 115 ? -15.870 6.766 4.863 1.00 96.12 115 ARG A C 1
ATOM 894 O O . ARG A 1 115 ? -15.647 7.047 3.688 1.00 96.12 115 ARG A O 1
ATOM 901 N N . ASP A 1 116 ? -16.809 5.905 5.239 1.00 94.62 116 ASP A N 1
ATOM 902 C CA . ASP A 1 116 ? -17.607 5.129 4.286 1.00 94.62 116 ASP A CA 1
ATOM 903 C C . ASP A 1 116 ? -18.552 6.042 3.483 1.00 94.62 116 ASP A C 1
ATOM 905 O O . ASP A 1 116 ? -18.687 5.892 2.266 1.00 94.62 116 ASP A O 1
ATOM 909 N N . CYS A 1 117 ? -19.108 7.074 4.127 1.00 96.94 117 CYS A N 1
ATOM 910 C CA . CYS A 1 117 ? -19.874 8.127 3.457 1.00 96.94 117 CYS A CA 1
ATOM 911 C C . CYS A 1 117 ? -19.028 8.883 2.419 1.00 96.94 117 CYS A C 1
ATOM 913 O O . CYS A 1 117 ? -19.439 9.036 1.269 1.00 96.94 117 CYS A O 1
ATOM 915 N N . VAL A 1 118 ? -17.815 9.308 2.789 1.00 96.44 118 VAL A N 1
ATOM 916 C CA . VAL A 1 118 ? -16.902 10.015 1.875 1.00 96.44 118 VAL A CA 1
ATOM 917 C C . VAL A 1 118 ? -16.478 9.125 0.706 1.00 96.44 118 VAL A C 1
ATOM 919 O O . VAL A 1 118 ? -16.439 9.593 -0.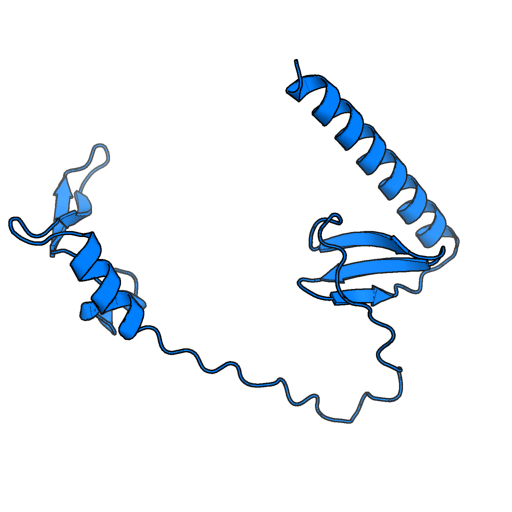427 1.00 96.44 118 VAL A O 1
ATOM 922 N N . ARG A 1 119 ? -16.203 7.838 0.941 1.00 92.69 119 ARG A N 1
ATOM 923 C CA . ARG A 1 119 ? -15.881 6.887 -0.136 1.00 92.69 119 ARG A CA 1
ATOM 924 C C . ARG A 1 119 ? -17.035 6.715 -1.112 1.00 92.69 119 ARG A C 1
ATOM 926 O O . ARG A 1 119 ? -16.807 6.741 -2.315 1.00 92.69 119 ARG A O 1
ATOM 933 N N . THR A 1 120 ? -18.257 6.612 -0.596 1.00 94.44 120 THR A N 1
ATOM 934 C CA . THR A 1 120 ? -19.469 6.551 -1.423 1.00 94.44 120 THR A CA 1
ATOM 935 C C . THR A 1 120 ? -19.613 7.814 -2.274 1.00 94.44 120 THR A C 1
ATOM 937 O O . THR A 1 120 ? -19.872 7.730 -3.469 1.00 94.44 120 THR A O 1
ATOM 940 N N . LEU A 1 121 ? -19.377 8.992 -1.685 1.00 96.62 121 LEU A N 1
ATOM 941 C CA . LEU A 1 121 ? -19.398 10.260 -2.414 1.00 96.62 121 LEU A CA 1
ATOM 942 C C . LEU A 1 121 ? -18.352 10.300 -3.539 1.00 96.62 121 LEU A C 1
ATOM 944 O O . LEU A 1 121 ? -18.665 10.745 -4.638 1.00 96.62 121 LEU A O 1
ATOM 948 N N . ILE A 1 122 ? -17.127 9.837 -3.276 1.00 95.12 122 ILE A N 1
ATOM 949 C CA . ILE A 1 122 ? -16.053 9.782 -4.280 1.00 95.12 122 ILE A CA 1
ATOM 950 C C . ILE A 1 122 ? -16.414 8.815 -5.411 1.00 95.12 122 ILE A C 1
ATOM 952 O O . ILE A 1 122 ? -16.191 9.146 -6.573 1.00 95.12 122 ILE A O 1
ATOM 956 N N . ALA A 1 123 ? -16.988 7.652 -5.091 1.00 93.19 123 ALA A N 1
ATOM 957 C CA . ALA A 1 123 ? -17.440 6.692 -6.095 1.00 93.19 123 ALA A CA 1
ATOM 958 C C . ALA A 1 123 ? -18.473 7.334 -7.033 1.00 93.19 123 ALA A C 1
ATOM 960 O O . ALA A 1 123 ? -18.263 7.350 -8.241 1.00 93.19 123 ALA A O 1
ATOM 961 N N . TYR A 1 124 ? -19.492 8.005 -6.480 1.00 95.31 124 TYR A N 1
ATOM 962 C CA . TYR A 1 124 ? -20.471 8.742 -7.289 1.00 95.31 124 TYR A CA 1
ATOM 963 C C . TYR A 1 124 ? -19.847 9.825 -8.176 1.00 95.31 124 TYR A C 1
ATOM 965 O O . TYR A 1 124 ? -20.355 10.081 -9.257 1.00 95.31 124 TYR A O 1
ATOM 973 N N . GLN A 1 125 ? -18.755 10.460 -7.745 1.00 93.44 125 GLN A N 1
ATOM 974 C CA . GLN A 1 125 ? -18.056 11.478 -8.541 1.00 93.44 125 GLN A CA 1
ATOM 975 C C . GLN A 1 125 ? -17.145 10.901 -9.631 1.00 93.44 125 GLN A C 1
ATOM 977 O O . GLN A 1 125 ? -16.709 11.651 -10.498 1.00 93.44 125 GLN A O 1
ATOM 982 N N . THR A 1 126 ? -16.800 9.615 -9.550 1.00 91.31 126 THR A N 1
ATOM 983 C CA . THR A 1 126 ? -15.845 8.957 -10.458 1.00 91.31 126 THR A CA 1
ATOM 984 C C . THR A 1 126 ? -16.552 8.068 -11.489 1.00 91.31 126 THR A C 1
ATOM 986 O O . THR A 1 126 ? -15.941 7.665 -12.474 1.00 91.31 126 THR A O 1
ATOM 989 N N . GLU A 1 127 ? -17.824 7.739 -11.253 1.00 84.31 127 GLU A N 1
ATOM 990 C CA . GLU A 1 127 ? -18.673 6.950 -12.156 1.00 84.31 127 GLU A CA 1
ATOM 991 C C . GLU A 1 127 ? -19.426 7.806 -13.204 1.00 84.31 127 GLU A C 1
ATOM 993 O O . GLU A 1 127 ? -20.078 7.234 -14.080 1.00 84.31 127 GLU A O 1
ATOM 998 N N . ASP A 1 128 ? -19.297 9.140 -13.141 1.00 50.88 128 ASP A N 1
ATOM 999 C CA . ASP A 1 128 ? -19.685 10.118 -14.181 1.00 50.88 128 ASP A CA 1
ATOM 1000 C C . ASP A 1 128 ? -18.517 10.412 -15.149 1.00 50.88 128 ASP A C 1
ATOM 1002 O O . ASP A 1 128 ? -18.778 10.593 -16.365 1.00 50.88 128 ASP A O 1
#

pLDDT: mean 88.75, std 13.06, range [46.44, 97.94]

Sequence (128 aa):
MNAYFVDNPEMVLGDMQMVRGSHGMESDCIAYENAELGDLLRDAIQNIHAEITEYEIDDLEAEDEDLSIPADPDVCNFSFTVVDGKIYYRENSRMNPVDVSATAESRIKGMIAIRDCVRTLIAYQTED

Radius of gyration: 24.37 Å; chains: 1; bounding box: 47×37×57 Å

Secondary structure (DSSP, 8-state):
--HHHHH-GGG--EEEEEEEETTEEEEEEEEPTT--HHHHHHHHHHT-----------TTSTTS----EEPPTTSPTTEEEEETTEEEEEETTEEEE----HHHHHHHHHHHHHHHHHHHHHHHHH--